Protein AF-A0A4P6MFZ0-F1 (afdb_monomer_lite)

Radius of gyration: 12.78 Å; chains: 1; bounding box: 29×18×44 Å

Structure (mmCIF, N/CA/C/O backbone):
data_AF-A0A4P6MFZ0-F1
#
_entry.id   AF-A0A4P6MFZ0-F1
#
loop_
_atom_site.group_PDB
_atom_site.id
_atom_site.type_symbol
_atom_site.label_atom_id
_atom_site.label_alt_id
_atom_site.label_comp_id
_atom_site.label_asym_id
_atom_site.label_entity_id
_atom_site.label_seq_id
_atom_site.pdbx_PDB_ins_code
_atom_site.Cartn_x
_atom_site.Cartn_y
_atom_site.Cartn_z
_atom_site.occupancy
_atom_site.B_iso_or_equiv
_atom_site.auth_seq_id
_atom_site.auth_comp_id
_atom_site.auth_asym_id
_atom_site.auth_atom_id
_atom_site.pdbx_PDB_model_num
ATOM 1 N N . MET A 1 1 ? 6.566 11.035 -30.232 1.00 39.47 1 MET A N 1
ATOM 2 C CA . MET A 1 1 ? 5.936 11.099 -28.900 1.00 39.47 1 MET A CA 1
ATOM 3 C C . MET A 1 1 ? 6.977 10.585 -27.934 1.00 39.47 1 MET A C 1
ATOM 5 O O . MET A 1 1 ? 7.372 9.441 -28.076 1.00 39.47 1 MET A O 1
ATOM 9 N N . SER A 1 2 ? 7.545 11.445 -27.092 1.00 39.69 2 SER A N 1
ATOM 10 C CA . SER A 1 2 ? 8.509 11.013 -26.078 1.00 39.69 2 SER A CA 1
ATOM 11 C C . SER A 1 2 ? 7.786 10.094 -25.101 1.00 39.69 2 SER A C 1
ATOM 13 O O . SER A 1 2 ? 6.846 10.550 -24.448 1.00 39.69 2 SER A O 1
ATOM 15 N N . GLU A 1 3 ? 8.194 8.825 -25.065 1.00 43.12 3 GLU A N 1
ATOM 16 C CA . GLU A 1 3 ? 7.806 7.845 -24.053 1.00 43.12 3 GLU A CA 1
ATOM 17 C C . GLU A 1 3 ? 8.005 8.496 -22.686 1.00 43.12 3 GLU A C 1
ATOM 19 O O . GLU A 1 3 ? 9.126 8.797 -22.272 1.00 43.12 3 GLU A O 1
ATOM 24 N N . GLY A 1 4 ? 6.892 8.844 -22.041 1.00 42.53 4 GLY A N 1
ATOM 25 C CA . GLY A 1 4 ? 6.930 9.293 -20.665 1.00 42.53 4 GLY A CA 1
ATOM 26 C C . GLY A 1 4 ? 7.509 8.147 -19.861 1.00 42.53 4 GLY A C 1
ATOM 27 O O . GLY A 1 4 ? 6.944 7.058 -19.879 1.00 42.53 4 GLY A O 1
ATOM 28 N N . ASP A 1 5 ? 8.647 8.392 -19.220 1.00 45.00 5 ASP A N 1
ATOM 29 C CA . ASP A 1 5 ? 9.219 7.499 -18.224 1.00 45.00 5 ASP A CA 1
ATOM 30 C C . ASP A 1 5 ? 8.072 6.963 -17.342 1.00 45.00 5 ASP A C 1
ATOM 32 O O . ASP A 1 5 ? 7.384 7.777 -16.712 1.00 45.00 5 ASP A O 1
ATOM 36 N N . PRO A 1 6 ? 7.767 5.650 -17.344 1.00 52.16 6 PRO A N 1
ATOM 37 C CA . PRO A 1 6 ? 6.581 5.116 -16.668 1.00 52.16 6 PRO A CA 1
ATOM 38 C C . PRO A 1 6 ? 6.596 5.397 -15.157 1.00 52.16 6 PRO A C 1
ATOM 40 O O . PRO A 1 6 ? 5.567 5.304 -14.494 1.00 52.16 6 PRO A O 1
ATOM 43 N N . PHE A 1 7 ? 7.743 5.811 -14.612 1.00 51.84 7 PHE A N 1
ATOM 44 C CA . PHE A 1 7 ? 7.923 6.187 -13.213 1.00 51.84 7 PHE A CA 1
ATOM 45 C C . PHE A 1 7 ? 7.599 7.653 -12.904 1.00 51.84 7 PHE A C 1
ATOM 47 O O . PHE A 1 7 ? 7.603 8.047 -11.738 1.00 51.84 7 PHE A O 1
ATOM 54 N N . ARG A 1 8 ? 7.265 8.480 -13.904 1.00 45.97 8 ARG A N 1
ATOM 55 C CA . ARG A 1 8 ? 6.985 9.918 -13.719 1.00 45.97 8 ARG A CA 1
ATOM 56 C C . ARG A 1 8 ? 5.708 10.205 -12.909 1.00 45.97 8 ARG A C 1
ATOM 58 O O . ARG A 1 8 ? 5.468 11.357 -12.552 1.00 45.97 8 ARG A O 1
ATOM 65 N N . TRP A 1 9 ? 4.945 9.167 -12.560 1.00 54.47 9 TRP A N 1
ATOM 66 C CA . TRP A 1 9 ? 3.812 9.212 -11.626 1.00 54.47 9 TRP A CA 1
ATOM 67 C C . TRP A 1 9 ? 3.979 8.294 -10.407 1.00 54.47 9 TRP A C 1
ATOM 69 O O . TRP A 1 9 ? 2.982 7.893 -9.816 1.00 54.47 9 TRP A O 1
ATOM 79 N N . SER A 1 10 ? 5.212 7.941 -10.019 1.00 72.75 10 SER A N 1
ATOM 80 C CA . SER A 1 10 ? 5.441 7.088 -8.849 1.00 72.75 10 SER A CA 1
ATOM 81 C C . SER A 1 10 ? 4.815 7.720 -7.605 1.00 72.75 10 SER A C 1
ATOM 83 O O . SER A 1 10 ? 5.262 8.789 -7.170 1.00 72.75 10 SER A O 1
ATOM 85 N N . LEU A 1 11 ? 3.805 7.055 -7.046 1.00 89.94 11 LEU A N 1
ATOM 86 C CA . LEU A 1 11 ? 3.221 7.451 -5.774 1.00 89.94 11 LEU A CA 1
ATOM 87 C C . LEU A 1 11 ? 4.305 7.443 -4.687 1.00 89.94 11 LEU A C 1
ATOM 89 O O . LEU A 1 11 ? 5.255 6.652 -4.753 1.00 89.94 11 LEU A O 1
ATOM 93 N N . LYS A 1 12 ? 4.193 8.352 -3.722 1.00 93.69 12 LYS A N 1
ATOM 94 C CA . LYS A 1 12 ? 5.213 8.638 -2.708 1.00 93.69 12 LYS A CA 1
ATOM 95 C C . LYS A 1 12 ? 4.671 8.435 -1.295 1.00 93.69 12 LYS A C 1
ATOM 97 O O . LYS A 1 12 ? 3.460 8.530 -1.097 1.00 93.69 12 LYS A O 1
ATOM 102 N N . PRO A 1 13 ? 5.558 8.238 -0.303 1.00 96.19 13 PRO A N 1
ATOM 103 C CA . PRO A 1 13 ? 5.156 8.256 1.094 1.00 96.19 13 PRO A CA 1
ATOM 104 C C . PRO A 1 13 ? 4.378 9.527 1.454 1.00 96.19 13 PRO A C 1
ATOM 106 O O . PRO A 1 13 ? 4.712 10.619 0.985 1.00 96.19 13 PRO A O 1
ATOM 109 N N . GLY A 1 14 ? 3.339 9.372 2.269 1.00 96.56 14 GLY A N 1
ATOM 110 C CA . GLY A 1 14 ? 2.400 10.416 2.667 1.00 96.56 14 GLY A CA 1
ATOM 111 C C . GLY A 1 14 ? 1.238 10.646 1.695 1.00 96.56 14 GLY A C 1
ATOM 112 O O . GLY A 1 14 ? 0.328 11.408 2.022 1.00 96.56 14 GLY A O 1
ATOM 113 N N . GLU A 1 15 ? 1.221 10.022 0.513 1.00 96.31 15 GLU A N 1
ATOM 114 C CA . GLU A 1 15 ? 0.086 10.157 -0.404 1.00 96.31 15 GLU A CA 1
ATOM 115 C C . GLU A 1 15 ? -1.091 9.265 -0.000 1.00 96.31 15 GLU A C 1
ATOM 117 O O . GLU A 1 15 ? -0.921 8.086 0.313 1.00 96.31 15 GLU A O 1
ATOM 122 N N . ALA A 1 16 ? -2.296 9.840 -0.061 1.00 97.00 16 ALA A N 1
ATOM 123 C CA . ALA A 1 16 ? -3.542 9.112 0.127 1.00 97.00 16 ALA A CA 1
ATOM 124 C C . ALA A 1 16 ? -3.910 8.309 -1.123 1.00 97.00 16 ALA A C 1
ATOM 126 O O . ALA A 1 16 ? -3.900 8.828 -2.247 1.00 97.00 16 ALA A O 1
ATOM 127 N N . VAL A 1 17 ? -4.259 7.046 -0.910 1.00 96.81 17 VAL A N 1
ATOM 128 C CA . VAL A 1 17 ? -4.468 6.058 -1.967 1.00 96.81 17 VAL A CA 1
ATOM 129 C C . VAL A 1 17 ? -5.650 5.144 -1.674 1.00 96.81 17 VAL A C 1
ATOM 131 O O . VAL A 1 17 ? -6.117 5.041 -0.538 1.00 96.81 17 VAL A O 1
ATOM 134 N N . ARG A 1 18 ? -6.111 4.463 -2.722 1.00 96.94 18 ARG A N 1
ATOM 135 C CA . ARG A 1 18 ? -7.047 3.343 -2.652 1.00 96.94 18 ARG A CA 1
ATOM 136 C C . ARG A 1 18 ? -6.394 2.058 -3.136 1.00 96.94 18 ARG A C 1
ATOM 138 O O . ARG A 1 18 ? -5.650 2.093 -4.119 1.00 96.94 18 ARG A O 1
ATOM 145 N N . VAL A 1 19 ? -6.718 0.945 -2.482 1.00 94.94 19 VAL A N 1
ATOM 146 C CA . VAL A 1 19 ? -6.424 -0.407 -2.970 1.00 94.94 19 VAL A CA 1
ATOM 147 C C . VAL A 1 19 ? -7.730 -1.167 -3.142 1.00 94.94 19 VAL A C 1
ATOM 149 O O . VAL A 1 19 ? -8.427 -1.435 -2.162 1.00 94.94 19 VAL A O 1
ATOM 152 N N . GLY A 1 20 ? -8.065 -1.500 -4.389 1.00 88.38 20 GLY A N 1
ATOM 153 C CA . GLY A 1 20 ? -9.395 -2.017 -4.720 1.00 88.38 20 GLY A CA 1
ATOM 154 C C . GLY A 1 20 ? -10.511 -1.090 -4.219 1.00 88.38 20 GLY A C 1
ATOM 155 O O . GLY A 1 20 ? -10.357 0.133 -4.237 1.00 88.38 20 GLY A O 1
ATOM 156 N N . ASP A 1 21 ? -11.607 -1.686 -3.746 1.00 86.06 21 ASP A N 1
ATOM 157 C CA . ASP A 1 21 ? -12.784 -0.959 -3.244 1.00 86.06 21 ASP A CA 1
ATOM 158 C C . ASP A 1 21 ? -12.819 -0.825 -1.707 1.00 86.06 21 ASP A C 1
ATOM 160 O O . ASP A 1 21 ? -13.618 -0.057 -1.174 1.00 86.06 21 ASP A O 1
ATOM 164 N N . ASP A 1 22 ? -11.941 -1.539 -0.993 1.00 88.69 22 ASP A N 1
ATOM 165 C CA . ASP A 1 22 ? -12.073 -1.762 0.456 1.00 88.69 22 ASP A CA 1
ATOM 166 C C . ASP A 1 22 ? -11.037 -1.017 1.311 1.00 88.69 22 ASP A C 1
ATOM 168 O O . ASP A 1 22 ? -11.234 -0.846 2.516 1.00 88.69 22 ASP A O 1
ATOM 172 N N . VAL A 1 23 ? -9.914 -0.587 0.725 1.00 95.75 23 VAL A N 1
ATOM 173 C CA . VAL A 1 23 ? -8.798 0.001 1.479 1.00 95.75 23 VAL A CA 1
ATOM 174 C C . VAL A 1 23 ? -8.568 1.443 1.047 1.00 95.75 23 VAL A C 1
ATOM 176 O O . VAL A 1 23 ? -8.089 1.698 -0.055 1.00 95.75 23 VAL A O 1
ATOM 179 N N . GLU A 1 24 ? -8.850 2.386 1.946 1.00 97.44 24 GLU A N 1
ATOM 180 C CA . GLU A 1 24 ? -8.434 3.791 1.847 1.00 97.44 24 GLU A CA 1
ATOM 181 C C . GLU A 1 24 ? -7.322 4.054 2.864 1.00 97.44 24 GLU A C 1
ATOM 183 O O . GLU A 1 24 ? -7.565 4.003 4.069 1.00 97.44 24 GLU A O 1
ATOM 188 N N . GLY A 1 25 ? -6.109 4.338 2.391 1.00 97.38 25 GLY A N 1
ATOM 189 C CA . GLY A 1 25 ? -4.931 4.444 3.252 1.00 97.38 25 GLY A CA 1
ATOM 190 C C . GLY A 1 25 ? -3.921 5.491 2.804 1.00 97.38 25 GLY A C 1
ATOM 191 O O . GLY A 1 25 ? -4.155 6.249 1.860 1.00 97.38 25 GLY A O 1
ATOM 192 N N . ILE A 1 26 ? -2.789 5.522 3.500 1.00 98.06 26 ILE A N 1
ATOM 193 C CA . ILE A 1 26 ? -1.630 6.367 3.209 1.00 98.06 26 ILE A CA 1
ATOM 194 C C . ILE A 1 26 ? -0.445 5.469 2.859 1.00 98.06 26 ILE A C 1
ATOM 196 O O . ILE A 1 26 ? -0.243 4.427 3.481 1.00 98.06 26 ILE A O 1
ATOM 200 N N . ILE A 1 27 ? 0.344 5.853 1.856 1.00 97.56 27 ILE A N 1
ATOM 201 C CA . ILE A 1 27 ? 1.616 5.176 1.582 1.00 97.56 27 ILE A CA 1
ATOM 202 C C . ILE A 1 27 ? 2.612 5.537 2.681 1.00 97.56 27 ILE A C 1
ATOM 204 O O . ILE A 1 27 ? 2.962 6.701 2.835 1.00 97.56 27 ILE A O 1
ATOM 208 N N . GLU A 1 28 ? 3.151 4.535 3.358 1.00 98.00 28 GLU A N 1
ATOM 209 C CA . GLU A 1 28 ? 4.245 4.701 4.318 1.00 98.00 28 GLU A CA 1
ATOM 210 C C . GLU A 1 28 ? 5.605 4.513 3.638 1.00 98.00 28 GLU A C 1
ATOM 212 O O . GLU A 1 28 ? 6.536 5.290 3.838 1.00 98.00 28 GLU A O 1
ATOM 217 N N . GLU A 1 29 ? 5.723 3.508 2.765 1.00 97.31 29 GLU A N 1
ATOM 218 C CA . GLU A 1 29 ? 6.992 3.167 2.118 1.00 97.31 29 GLU A CA 1
ATOM 219 C C . GLU A 1 29 ? 6.815 2.707 0.668 1.00 97.31 29 GLU A C 1
ATOM 221 O O . GLU A 1 29 ? 5.828 2.063 0.303 1.00 97.31 29 GLU A O 1
ATOM 226 N N . VAL A 1 30 ? 7.832 2.984 -0.154 1.00 95.00 30 VAL A N 1
ATOM 227 C CA . VAL A 1 30 ? 7.964 2.470 -1.525 1.00 95.00 30 VAL A CA 1
ATOM 228 C C . VAL A 1 30 ? 9.111 1.469 -1.557 1.00 95.00 30 VAL A C 1
ATOM 230 O O . VAL A 1 30 ? 10.262 1.822 -1.300 1.00 95.00 30 VAL A O 1
ATOM 233 N N . ILE A 1 31 ? 8.806 0.219 -1.891 1.00 94.56 31 ILE A N 1
ATOM 234 C CA . ILE A 1 31 ? 9.737 -0.904 -1.773 1.00 94.56 31 ILE A CA 1
ATOM 235 C C . ILE A 1 31 ? 10.098 -1.421 -3.167 1.00 94.56 31 ILE A C 1
ATOM 237 O O . ILE A 1 31 ? 9.248 -1.933 -3.898 1.00 94.56 31 ILE A O 1
ATOM 241 N N . TRP A 1 32 ? 11.385 -1.349 -3.509 1.00 91.81 32 TRP A N 1
ATOM 242 C CA . TRP A 1 32 ? 11.946 -1.872 -4.757 1.00 91.81 32 TRP A CA 1
ATOM 243 C C . TRP A 1 32 ? 12.769 -3.132 -4.493 1.00 91.81 32 TRP A C 1
ATOM 245 O O . TRP A 1 32 ? 13.878 -3.060 -3.963 1.00 91.81 32 TRP A O 1
ATOM 255 N N . SER A 1 33 ? 12.249 -4.297 -4.883 1.00 87.31 33 SER A N 1
ATOM 256 C CA . SER A 1 33 ? 13.033 -5.538 -4.826 1.00 87.31 33 SER A CA 1
ATOM 257 C C . SER A 1 33 ? 13.944 -5.662 -6.047 1.00 87.31 33 SER A C 1
ATOM 259 O O . SER A 1 33 ? 13.630 -5.185 -7.141 1.00 87.31 33 SER A O 1
ATOM 261 N N . ARG A 1 34 ? 15.082 -6.342 -5.876 1.00 91.19 34 ARG A N 1
ATOM 262 C CA . ARG A 1 34 ? 16.044 -6.576 -6.960 1.00 91.19 34 ARG A CA 1
ATOM 263 C C . ARG A 1 34 ? 15.362 -7.271 -8.143 1.00 91.19 34 ARG A C 1
ATOM 265 O O . ARG A 1 34 ? 14.805 -8.351 -7.986 1.00 91.19 34 ARG A O 1
ATOM 272 N N . GLY A 1 35 ? 15.480 -6.676 -9.329 1.00 86.25 35 GLY A N 1
ATOM 273 C CA . GLY A 1 35 ? 14.972 -7.254 -10.577 1.00 86.25 35 GLY A CA 1
ATOM 274 C C . GLY A 1 35 ? 13.482 -7.024 -10.842 1.00 86.25 35 GLY A C 1
ATOM 275 O O . GLY A 1 35 ? 12.965 -7.579 -11.806 1.00 86.25 35 GLY A O 1
ATOM 276 N N . MET A 1 36 ? 12.789 -6.219 -10.031 1.00 84.56 36 MET A N 1
ATOM 277 C CA . MET A 1 36 ? 11.403 -5.842 -10.310 1.00 84.56 36 MET A CA 1
ATOM 278 C C . MET A 1 36 ? 11.313 -4.624 -11.231 1.00 84.56 36 MET A C 1
ATOM 280 O O . MET A 1 36 ? 12.086 -3.677 -11.108 1.00 84.56 36 MET A O 1
ATOM 284 N N . SER A 1 37 ? 10.313 -4.636 -12.111 1.00 84.25 37 SER A N 1
ATOM 285 C CA . SER A 1 37 ? 9.927 -3.496 -12.951 1.00 84.25 37 SER A CA 1
ATOM 286 C C . SER A 1 37 ? 8.906 -2.566 -12.284 1.00 84.25 37 SER A C 1
ATOM 288 O O . SER A 1 37 ? 8.650 -1.481 -12.794 1.00 84.25 37 SER A O 1
ATOM 290 N N . SER A 1 38 ? 8.326 -2.980 -11.154 1.00 86.25 38 SER A N 1
ATOM 291 C CA . SER A 1 38 ? 7.282 -2.260 -10.420 1.00 86.25 38 SE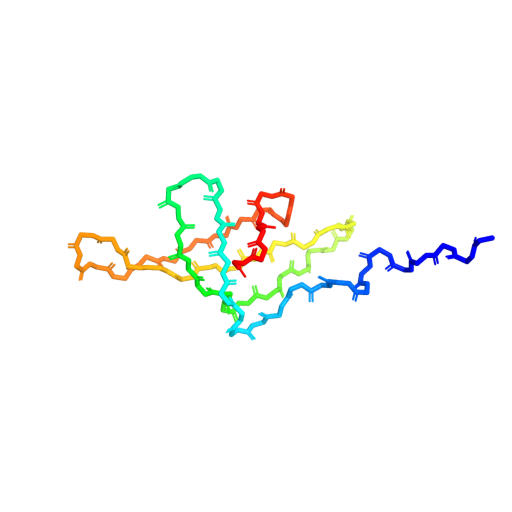R A CA 1
ATOM 292 C C . SER A 1 38 ? 7.508 -2.396 -8.911 1.00 86.25 38 SER A C 1
ATOM 294 O O . SER A 1 38 ? 7.891 -3.484 -8.474 1.00 86.25 38 SER A O 1
ATOM 296 N N . PRO A 1 39 ? 7.260 -1.353 -8.097 1.00 91.81 39 PRO A N 1
ATOM 297 C CA . PRO A 1 39 ? 7.448 -1.438 -6.657 1.00 91.81 39 PRO A CA 1
ATOM 298 C C . PRO A 1 39 ? 6.271 -2.137 -5.967 1.00 91.81 39 PRO A C 1
ATOM 300 O O . PRO A 1 39 ? 5.203 -2.354 -6.553 1.00 91.81 39 PRO A O 1
ATOM 303 N N . PHE A 1 40 ? 6.474 -2.435 -4.687 1.00 94.12 40 PHE A N 1
ATOM 304 C CA . PHE A 1 40 ? 5.396 -2.592 -3.717 1.00 94.12 40 PHE A CA 1
ATOM 305 C C . PHE A 1 40 ? 5.222 -1.298 -2.921 1.00 94.12 40 PHE A C 1
ATOM 307 O O . PHE A 1 40 ? 6.198 -0.587 -2.671 1.00 94.12 40 PHE A O 1
ATOM 314 N N . TYR A 1 41 ? 4.003 -1.043 -2.460 1.00 95.38 41 TYR A N 1
ATOM 315 C CA . TYR A 1 41 ? 3.702 0.017 -1.505 1.00 95.38 41 TYR A CA 1
ATOM 316 C C . TYR A 1 41 ? 3.328 -0.592 -0.162 1.00 95.38 41 TYR A C 1
ATOM 318 O O . TYR A 1 41 ? 2.465 -1.466 -0.104 1.00 95.38 41 TYR A O 1
ATOM 326 N N . LEU A 1 42 ? 3.974 -0.139 0.910 1.00 97.69 42 LEU A N 1
ATOM 327 C CA . LEU A 1 42 ? 3.474 -0.360 2.261 1.00 97.69 42 LEU A CA 1
ATOM 328 C C . LEU A 1 42 ? 2.406 0.700 2.524 1.00 97.69 42 LEU A C 1
ATOM 330 O O . LEU A 1 42 ? 2.711 1.889 2.459 1.00 97.69 42 LEU A O 1
ATOM 334 N N . ILE A 1 43 ? 1.172 0.275 2.771 1.00 98.12 43 ILE A N 1
ATOM 335 C CA . ILE A 1 43 ? 0.036 1.168 3.005 1.00 98.12 43 ILE A CA 1
ATOM 336 C C . ILE A 1 43 ? -0.479 0.943 4.419 1.00 98.12 43 ILE A C 1
ATOM 338 O O . ILE A 1 43 ? -0.683 -0.204 4.824 1.00 98.12 43 ILE A O 1
ATOM 342 N N . GLU A 1 44 ? -0.693 2.040 5.139 1.00 98.50 44 GLU A N 1
ATOM 343 C CA . GLU A 1 44 ? -1.341 2.087 6.446 1.00 98.50 44 GLU A CA 1
ATOM 344 C C . GLU A 1 44 ? -2.790 2.583 6.302 1.00 98.50 44 GLU A C 1
ATOM 346 O O . GLU A 1 44 ? -3.059 3.533 5.563 1.00 98.50 44 GLU A O 1
ATOM 351 N N . TRP A 1 45 ? -3.739 1.934 6.982 1.00 98.00 45 TRP A N 1
ATOM 352 C CA . TRP A 1 45 ? -5.143 2.351 7.023 1.00 98.00 45 TRP A CA 1
ATOM 353 C C . TRP A 1 45 ? -5.819 1.956 8.338 1.00 98.00 45 TRP A C 1
ATOM 355 O O . TRP A 1 45 ? -5.353 1.073 9.056 1.00 98.00 45 TRP A O 1
ATOM 365 N N . TRP A 1 46 ? -6.955 2.583 8.637 1.00 96.94 46 TRP A N 1
ATOM 366 C CA . TRP A 1 46 ? -7.769 2.259 9.808 1.00 96.94 46 TRP A CA 1
ATOM 367 C C . TRP A 1 46 ? -8.909 1.312 9.439 1.00 96.94 46 TRP A C 1
ATOM 369 O O . TRP A 1 46 ? -9.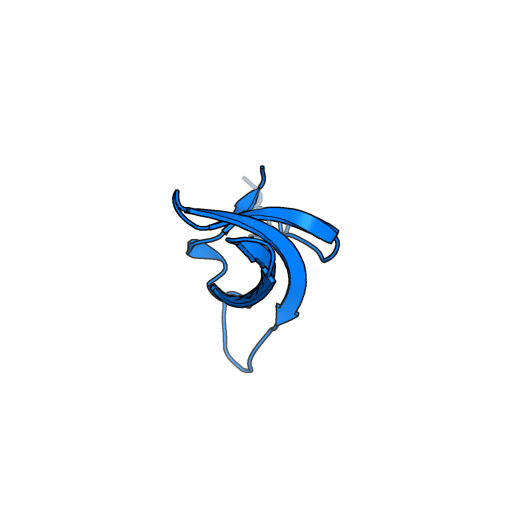635 1.557 8.476 1.00 96.94 46 TRP A O 1
ATOM 379 N N . GLN A 1 47 ? -9.109 0.262 10.233 1.00 96.00 47 GLN A N 1
ATOM 380 C CA . GLN A 1 47 ? -10.233 -0.663 10.090 1.00 96.00 47 GLN A CA 1
ATOM 381 C C . GLN A 1 47 ? -10.711 -1.120 11.467 1.00 96.00 47 GLN A C 1
ATOM 383 O O . GLN A 1 47 ? -9.914 -1.589 12.274 1.00 96.00 47 GLN A O 1
ATOM 388 N N . ASP A 1 48 ? -12.014 -0.985 11.727 1.00 95.75 48 ASP A N 1
ATOM 389 C CA . ASP A 1 48 ? -12.663 -1.394 12.984 1.00 95.75 48 ASP A CA 1
ATOM 390 C C . ASP A 1 48 ? -12.025 -0.800 14.254 1.00 95.75 48 ASP A C 1
ATOM 392 O O . ASP A 1 48 ? -12.039 -1.402 15.322 1.00 95.75 48 ASP A O 1
ATOM 396 N N . GLY A 1 49 ? -11.476 0.414 14.140 1.00 96.56 49 GLY A N 1
ATOM 397 C CA . GLY A 1 49 ? -10.806 1.113 15.241 1.00 96.56 49 GLY A CA 1
ATOM 398 C C . GLY A 1 49 ? -9.337 0.733 15.443 1.00 96.56 49 GLY A C 1
ATOM 399 O O . GLY A 1 49 ? -8.684 1.345 16.284 1.00 96.56 49 GLY A O 1
ATOM 400 N N . ASP A 1 50 ? -8.803 -0.198 14.649 1.00 98.06 50 ASP A N 1
ATOM 401 C CA . ASP A 1 50 ? -7.402 -0.614 14.686 1.00 98.06 50 ASP A CA 1
ATOM 402 C C . ASP A 1 50 ? -6.615 -0.091 13.479 1.00 98.06 50 ASP A C 1
ATOM 404 O O . ASP A 1 50 ? -7.137 0.023 12.365 1.00 98.06 50 ASP A O 1
ATOM 408 N N . MET A 1 51 ? -5.324 0.170 13.697 1.00 97.62 51 MET A N 1
ATOM 409 C CA . MET A 1 51 ? -4.379 0.463 12.621 1.00 97.62 51 MET A CA 1
ATOM 410 C C . MET A 1 51 ? -3.967 -0.836 11.920 1.00 97.62 51 MET A C 1
ATOM 412 O O . MET A 1 51 ? -3.560 -1.809 12.562 1.00 97.62 51 MET A O 1
ATOM 416 N N . ARG A 1 52 ? -4.045 -0.850 10.591 1.00 98.06 52 ARG A N 1
ATOM 417 C CA . ARG A 1 52 ? -3.604 -1.941 9.719 1.00 98.06 52 ARG A CA 1
ATOM 418 C C . ARG A 1 52 ? -2.475 -1.446 8.828 1.00 98.06 52 ARG A C 1
ATOM 420 O O . ARG A 1 52 ? -2.486 -0.303 8.384 1.00 98.06 52 ARG A O 1
ATOM 427 N N . THR A 1 53 ? -1.541 -2.336 8.507 1.00 97.94 53 THR A N 1
ATOM 428 C CA . THR A 1 53 ? -0.459 -2.039 7.566 1.00 97.94 53 THR A CA 1
ATOM 429 C C . THR A 1 53 ? -0.146 -3.273 6.732 1.00 97.94 53 THR A C 1
ATOM 431 O O . THR A 1 53 ? 0.059 -4.360 7.280 1.00 97.94 53 THR A O 1
ATOM 434 N N . TRP A 1 54 ? -0.092 -3.129 5.407 1.00 97.94 54 TRP A N 1
ATOM 435 C CA . TRP A 1 54 ? 0.225 -4.237 4.503 1.00 97.94 54 TRP A CA 1
ATOM 436 C C . TRP A 1 54 ? 0.911 -3.777 3.217 1.00 97.94 54 TRP A C 1
ATOM 438 O O . TRP A 1 54 ? 0.910 -2.594 2.883 1.00 97.94 54 TRP A O 1
ATOM 448 N N . ARG A 1 55 ? 1.534 -4.724 2.505 1.00 96.94 55 ARG A N 1
ATOM 449 C CA . ARG A 1 55 ? 2.209 -4.473 1.226 1.00 96.94 55 ARG A CA 1
ATOM 450 C C . ARG A 1 55 ? 1.289 -4.805 0.061 1.00 96.94 55 ARG A C 1
ATOM 452 O O . ARG A 1 55 ? 0.773 -5.918 -0.007 1.00 96.94 55 ARG A O 1
ATOM 459 N N . PHE A 1 56 ? 1.176 -3.886 -0.886 1.00 94.75 56 PHE A N 1
ATOM 460 C CA . PHE A 1 56 ? 0.377 -4.047 -2.098 1.00 94.75 56 PHE A CA 1
ATOM 461 C C . PHE A 1 56 ? 1.232 -3.850 -3.345 1.00 94.75 56 PHE A C 1
ATOM 463 O O . PHE A 1 56 ? 2.201 -3.085 -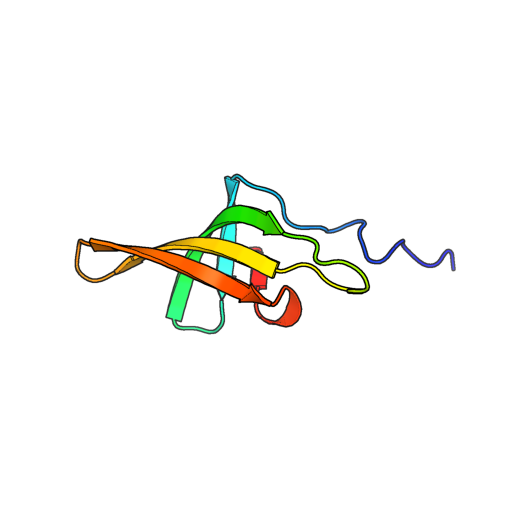3.329 1.00 94.75 56 PHE A O 1
ATOM 470 N N . HIS A 1 57 ? 0.901 -4.553 -4.426 1.00 91.94 57 HIS A N 1
ATOM 471 C CA . HIS A 1 57 ? 1.543 -4.314 -5.714 1.00 91.94 57 HIS A CA 1
ATOM 472 C C . HIS A 1 57 ? 1.112 -2.949 -6.245 1.00 91.94 57 HIS A C 1
AT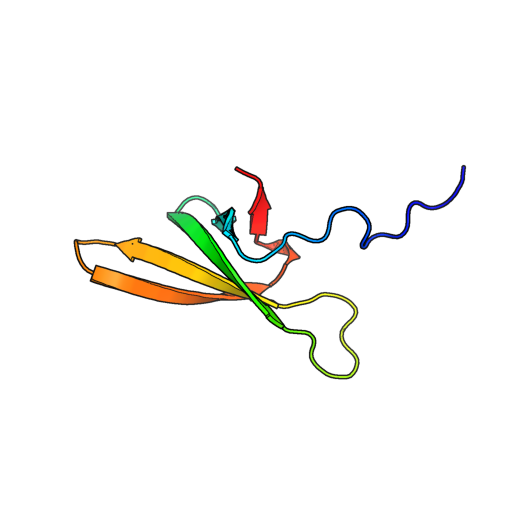OM 474 O O . HIS A 1 57 ? -0.056 -2.591 -6.145 1.00 91.94 57 HIS A O 1
ATOM 480 N N . ALA A 1 58 ? 2.023 -2.201 -6.874 1.00 90.94 58 ALA A N 1
ATOM 481 C CA . ALA A 1 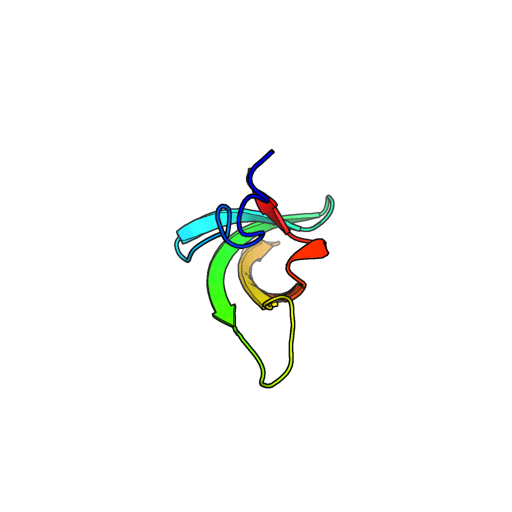58 ? 1.679 -0.890 -7.430 1.00 90.94 58 ALA A CA 1
ATOM 482 C C . ALA A 1 58 ? 0.519 -0.919 -8.444 1.00 90.94 58 ALA A C 1
ATOM 484 O O . ALA A 1 58 ? -0.175 0.079 -8.585 1.00 90.94 58 ALA A O 1
ATOM 485 N N . ALA A 1 59 ? 0.291 -2.054 -9.117 1.00 89.50 59 ALA A N 1
ATOM 486 C CA . ALA A 1 59 ? -0.822 -2.234 -10.051 1.00 89.50 59 ALA A CA 1
ATOM 487 C C . ALA A 1 59 ? -2.207 -2.166 -9.379 1.00 89.50 59 ALA A C 1
ATOM 489 O O . ALA A 1 59 ? -3.182 -1.836 -10.048 1.00 89.50 59 ALA A O 1
ATOM 490 N N . ASP A 1 60 ? -2.278 -2.440 -8.075 1.00 92.88 60 ASP A N 1
ATOM 491 C CA . ASP A 1 60 ? -3.526 -2.453 -7.306 1.00 92.88 60 ASP A CA 1
ATOM 492 C C . ASP A 1 60 ? -3.798 -1.108 -6.611 1.00 92.88 60 ASP A C 1
ATOM 494 O O . ASP A 1 60 ? -4.854 -0.925 -6.006 1.00 92.88 60 ASP A O 1
ATOM 498 N N . VAL A 1 61 ? -2.845 -0.169 -6.667 1.00 93.50 61 VAL A N 1
ATOM 499 C CA . VAL A 1 61 ? -2.869 1.081 -5.898 1.00 93.50 61 VAL A CA 1
ATOM 500 C C . VAL A 1 61 ? -3.154 2.263 -6.812 1.00 93.50 61 VAL A C 1
ATOM 502 O O . VAL A 1 61 ? -2.433 2.525 -7.774 1.00 93.50 61 VAL A O 1
ATOM 505 N N . THR A 1 62 ? -4.185 3.031 -6.473 1.00 93.00 62 THR A N 1
ATOM 506 C CA . THR A 1 62 ? -4.584 4.231 -7.216 1.00 93.00 62 THR A CA 1
ATOM 507 C C . THR A 1 62 ? -4.578 5.462 -6.320 1.00 93.00 62 THR A C 1
ATOM 509 O O . THR A 1 62 ? -4.821 5.383 -5.116 1.00 93.00 62 THR A O 1
ATOM 512 N N . LYS A 1 63 ? -4.275 6.625 -6.904 1.00 89.75 63 LYS A N 1
ATOM 513 C CA . LYS A 1 63 ? -4.345 7.904 -6.191 1.00 89.75 63 LYS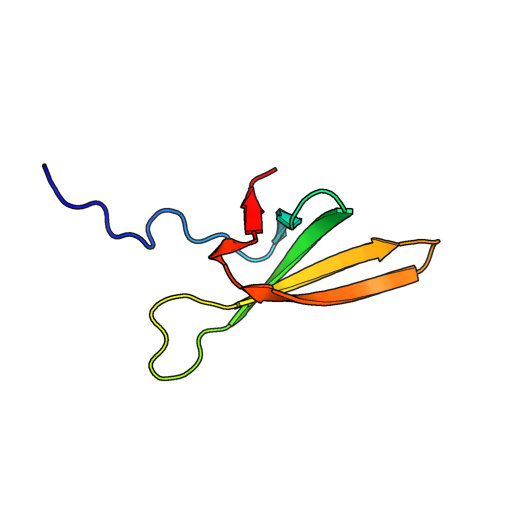 A CA 1
ATOM 514 C C . LYS A 1 63 ? -5.803 8.264 -5.898 1.00 89.75 63 LYS A C 1
ATOM 516 O O . LYS A 1 63 ? -6.649 8.091 -6.774 1.00 89.75 63 LYS A O 1
ATOM 521 N N . ARG A 1 64 ? -6.071 8.756 -4.685 1.00 81.00 64 ARG A N 1
ATOM 522 C CA . ARG A 1 64 ? -7.402 9.226 -4.279 1.00 81.00 64 ARG A CA 1
ATOM 523 C C . ARG A 1 64 ? -7.778 10.556 -4.930 1.00 81.00 64 ARG A C 1
ATOM 525 O O . ARG A 1 64 ? -6.883 11.421 -5.071 1.00 81.00 64 ARG A O 1
#

Sequence (64 aa):
MSEGDPFRWSLKPGEAVRVGDDVEGIIEEVIWSRGMSSPFYLIEWWQDGDMRTWRFHAADVTKR

Foldseek 3Di:
DPDDPPCPPPDDFQFWKDFPPPDTFGFHDWADDPPDPWTWTWTWGDDPNDIDTDIDTPVRIDGD

Secondary structure (DSSP, 8-state):
-----TTTT---TT-EEEETTTEEEEEEEEE--TT-SS-EEEEEEEETTEEEEEEEEGGGEEE-

pLDDT: mean 86.78, std 17.28, range [39.47, 98.5]